Protein AF-A0A938BJT4-F1 (afdb_monomer_lite)

Structure (mmCIF, N/CA/C/O backbone):
data_AF-A0A938BJT4-F1
#
_entry.id   AF-A0A938BJT4-F1
#
loop_
_atom_site.group_PDB
_atom_site.id
_atom_site.type_symbol
_atom_site.label_atom_id
_atom_site.label_alt_id
_atom_site.label_comp_id
_atom_site.label_asym_id
_atom_site.label_entity_id
_atom_site.label_seq_id
_atom_site.pdbx_PDB_ins_code
_atom_site.Cartn_x
_atom_site.Cartn_y
_atom_site.Cartn_z
_atom_site.occupancy
_atom_site.B_iso_or_equiv
_atom_site.auth_seq_id
_atom_site.auth_comp_id
_atom_site.auth_asym_id
_atom_site.auth_atom_id
_atom_site.pdbx_PDB_model_num
ATOM 1 N N . MET A 1 1 ? 45.007 -11.504 -35.972 1.00 38.06 1 MET A N 1
ATOM 2 C CA . MET A 1 1 ? 44.256 -10.910 -37.097 1.00 38.06 1 MET A CA 1
ATOM 3 C C . MET A 1 1 ? 43.739 -12.052 -37.956 1.00 38.06 1 MET A C 1
ATOM 5 O O . MET A 1 1 ? 44.444 -12.518 -38.835 1.00 38.06 1 MET A O 1
ATOM 9 N N . VAL A 1 2 ? 42.566 -12.588 -37.617 1.00 29.27 2 VAL A N 1
ATOM 10 C CA . VAL A 1 2 ? 41.903 -13.638 -38.401 1.00 29.27 2 VAL A CA 1
ATOM 11 C C . VAL A 1 2 ? 40.626 -13.019 -38.941 1.00 29.27 2 VAL A C 1
ATOM 13 O O . VAL A 1 2 ? 39.658 -12.805 -38.219 1.00 29.27 2 VAL A O 1
ATOM 16 N N . PHE A 1 3 ? 40.710 -12.631 -40.207 1.00 37.44 3 PHE A N 1
ATOM 17 C CA . PHE A 1 3 ? 39.608 -12.190 -41.042 1.00 37.44 3 PHE A CA 1
ATOM 18 C C . PHE A 1 3 ? 38.904 -13.463 -41.537 1.00 37.44 3 PHE A C 1
ATOM 20 O O . PHE A 1 3 ? 39.494 -14.223 -42.301 1.00 37.44 3 PHE A O 1
ATOM 27 N N . ILE A 1 4 ? 37.674 -13.726 -41.086 1.00 45.44 4 ILE A N 1
ATOM 28 C CA . ILE A 1 4 ? 36.805 -14.767 -41.657 1.00 45.44 4 ILE A CA 1
ATOM 29 C C . ILE A 1 4 ? 35.579 -14.074 -42.259 1.00 45.44 4 ILE A C 1
ATOM 31 O O . ILE A 1 4 ? 34.679 -13.622 -41.561 1.00 45.44 4 ILE A O 1
ATOM 35 N N . VAL A 1 5 ? 35.658 -13.927 -43.582 1.00 38.62 5 VAL A N 1
ATOM 36 C CA . VAL A 1 5 ? 34.615 -14.032 -44.614 1.00 38.62 5 VAL A CA 1
ATOM 37 C C . VAL A 1 5 ? 33.154 -13.958 -44.134 1.00 38.62 5 VAL A C 1
ATOM 39 O O . VAL A 1 5 ? 32.631 -14.898 -43.546 1.00 38.62 5 VAL A O 1
ATOM 42 N N . CYS A 1 6 ? 32.454 -12.887 -44.524 1.00 37.47 6 CYS A N 1
ATOM 43 C CA . CYS A 1 6 ? 30.992 -12.851 -44.602 1.00 37.47 6 CYS A CA 1
ATOM 44 C C . CYS A 1 6 ? 30.575 -12.477 -46.029 1.00 37.47 6 CYS A C 1
ATOM 46 O O . CYS A 1 6 ? 30.315 -11.317 -46.335 1.00 37.47 6 CYS A O 1
ATOM 48 N N . THR A 1 7 ? 30.522 -13.471 -46.913 1.00 57.94 7 THR A N 1
ATOM 49 C CA . THR A 1 7 ? 29.715 -13.424 -48.134 1.00 57.94 7 THR A CA 1
ATOM 50 C C . THR A 1 7 ? 29.073 -14.802 -48.316 1.00 57.94 7 THR A C 1
ATOM 52 O O . THR A 1 7 ? 29.758 -15.817 -48.340 1.00 57.94 7 THR A O 1
ATOM 55 N N . SER A 1 8 ? 27.739 -14.829 -48.416 1.00 54.72 8 SER A N 1
ATOM 56 C CA . SER A 1 8 ? 26.858 -15.996 -48.637 1.00 54.72 8 SER A CA 1
ATOM 57 C C . SER A 1 8 ? 26.551 -16.933 -47.446 1.00 54.72 8 SER A C 1
ATOM 59 O O . SER A 1 8 ? 27.075 -18.031 -47.340 1.00 54.72 8 SER A O 1
ATOM 61 N N . ALA A 1 9 ? 25.601 -16.535 -46.591 1.00 38.75 9 ALA A N 1
ATOM 62 C CA . ALA A 1 9 ? 24.523 -17.412 -46.096 1.00 38.75 9 ALA A CA 1
ATOM 63 C C . ALA A 1 9 ? 23.518 -16.586 -45.260 1.00 38.75 9 ALA A C 1
ATOM 65 O O . ALA A 1 9 ? 23.922 -15.959 -44.277 1.00 38.75 9 ALA A O 1
ATOM 66 N N . PRO A 1 10 ? 22.220 -16.541 -45.619 1.00 56.47 10 PRO A N 1
ATOM 67 C CA . PRO A 1 10 ? 21.238 -15.700 -44.947 1.00 56.47 10 PRO A CA 1
ATOM 68 C C . PRO A 1 10 ? 20.679 -16.362 -43.673 1.00 56.47 10 PRO A C 1
ATOM 70 O O . PRO A 1 10 ? 20.713 -17.575 -43.480 1.00 56.47 10 PRO A O 1
ATOM 73 N N . THR A 1 11 ? 20.064 -15.541 -42.824 1.00 52.50 11 THR A N 1
ATOM 74 C CA . THR A 1 11 ? 19.110 -15.872 -41.741 1.00 52.50 11 THR A CA 1
ATOM 75 C C . THR A 1 11 ? 19.581 -16.447 -40.396 1.00 52.50 11 THR A C 1
ATOM 77 O O . THR A 1 11 ? 19.011 -16.025 -39.393 1.00 52.50 11 THR A O 1
ATOM 80 N N . VAL A 1 12 ? 20.604 -17.303 -40.271 1.00 47.69 12 VAL A N 1
ATOM 81 C CA . VAL A 1 12 ? 20.821 -18.003 -38.971 1.00 47.69 12 VAL A CA 1
ATOM 82 C C . VAL A 1 12 ? 21.638 -17.199 -37.938 1.00 47.69 12 VAL A C 1
ATOM 84 O O . VAL A 1 12 ? 21.402 -17.314 -36.734 1.00 47.69 12 VAL A O 1
ATOM 87 N N . ALA A 1 13 ? 22.524 -16.296 -38.369 1.00 40.41 13 ALA A N 1
ATOM 88 C CA . ALA A 1 13 ? 23.329 -15.470 -37.454 1.00 40.41 13 ALA A CA 1
ATOM 89 C C . ALA A 1 13 ? 22.541 -14.323 -36.780 1.00 40.41 13 ALA A C 1
ATOM 91 O O . ALA A 1 13 ? 22.984 -13.767 -35.778 1.00 40.41 13 ALA A O 1
ATOM 92 N N . ARG A 1 14 ? 21.335 -13.995 -37.272 1.00 46.09 14 ARG A N 1
ATOM 93 C CA . ARG A 1 14 ? 20.440 -13.003 -36.642 1.00 46.09 14 ARG A CA 1
ATOM 94 C C . ARG A 1 14 ? 19.636 -13.583 -35.469 1.00 46.09 14 ARG A C 1
ATOM 96 O O . ARG A 1 14 ? 19.022 -12.828 -34.720 1.00 46.09 14 ARG A O 1
ATOM 103 N N . SER A 1 15 ? 19.635 -14.907 -35.309 1.00 48.47 15 SER A N 1
ATOM 104 C CA . SER A 1 15 ? 18.778 -15.624 -34.351 1.00 48.47 15 SER A CA 1
ATOM 105 C C . SER A 1 15 ? 19.357 -15.715 -32.942 1.00 48.47 15 SER A C 1
ATOM 107 O O . SER A 1 15 ? 18.591 -15.847 -31.994 1.00 48.47 15 SER A O 1
ATOM 109 N N . TYR A 1 16 ? 20.683 -15.660 -32.790 1.00 50.50 16 TYR A N 1
ATOM 110 C CA . TYR A 1 16 ? 21.310 -15.989 -31.508 1.00 50.50 16 TYR A CA 1
ATOM 111 C C . TYR A 1 16 ? 21.631 -14.780 -30.630 1.00 50.50 16 TYR A C 1
ATOM 113 O O . TYR A 1 16 ? 21.641 -14.938 -29.414 1.00 50.50 16 TYR A O 1
ATOM 121 N N . TRP A 1 17 ? 21.840 -13.579 -31.184 1.00 40.12 17 TRP A N 1
ATOM 122 C CA . TRP A 1 17 ? 22.408 -12.483 -30.385 1.00 40.12 17 TRP A CA 1
ATOM 123 C C . TRP A 1 17 ? 21.886 -11.054 -30.640 1.00 40.12 17 TRP A C 1
ATOM 125 O O . TRP A 1 17 ? 22.673 -10.112 -30.699 1.00 40.12 17 TRP A O 1
ATOM 135 N N . PRO A 1 18 ? 20.561 -10.825 -30.685 1.00 54.53 18 PRO A N 1
ATOM 136 C CA . PRO A 1 18 ? 20.027 -9.551 -30.231 1.00 54.53 18 PRO A CA 1
ATOM 137 C C . PRO A 1 18 ? 19.064 -9.827 -29.078 1.00 54.53 18 PRO A C 1
ATOM 139 O O . PRO A 1 18 ? 17.867 -9.871 -29.321 1.00 54.53 18 PRO A O 1
ATOM 142 N N . PHE A 1 19 ? 19.561 -10.081 -27.858 1.00 57.38 19 PHE A N 1
ATOM 143 C CA . PHE A 1 19 ? 18.753 -10.240 -26.629 1.00 57.38 19 PHE A CA 1
ATOM 144 C C . PHE A 1 19 ? 17.425 -10.995 -26.829 1.00 57.38 19 PHE A C 1
ATOM 146 O O . PHE A 1 19 ? 16.416 -10.374 -27.179 1.00 57.38 19 PHE A O 1
ATOM 153 N N . ASN A 1 20 ? 17.431 -12.318 -26.601 1.00 66.12 20 ASN A N 1
ATOM 154 C CA . ASN A 1 20 ? 16.311 -13.247 -26.818 1.00 66.12 20 ASN A CA 1
ATOM 155 C C . ASN A 1 20 ? 14.931 -12.538 -26.816 1.00 66.12 20 ASN A C 1
ATOM 157 O O . ASN A 1 20 ? 14.459 -12.114 -25.752 1.00 66.12 20 ASN A O 1
ATOM 161 N N . PRO A 1 21 ? 14.275 -12.379 -27.986 1.00 70.81 21 PRO A N 1
ATOM 162 C CA . PRO A 1 21 ? 13.039 -11.608 -28.098 1.00 70.81 21 PRO A CA 1
ATOM 163 C C . PRO A 1 21 ? 11.918 -12.165 -27.214 1.00 70.81 21 PRO A C 1
ATOM 165 O O . PRO A 1 21 ? 11.008 -11.416 -26.858 1.00 70.81 21 PRO A O 1
ATOM 168 N N . ALA A 1 22 ? 11.997 -13.439 -26.813 1.00 75.62 22 ALA A N 1
ATOM 169 C CA . ALA A 1 22 ? 11.071 -14.041 -25.864 1.00 75.62 22 ALA A CA 1
ATOM 170 C C . ALA A 1 22 ? 11.183 -13.420 -24.464 1.00 75.62 22 ALA A C 1
ATOM 172 O O . ALA A 1 22 ? 10.158 -13.136 -23.854 1.00 75.62 22 ALA A O 1
ATOM 173 N N . VAL A 1 23 ? 12.397 -13.137 -23.980 1.00 79.12 23 VAL A N 1
ATOM 174 C CA . VAL A 1 23 ? 12.614 -12.529 -22.655 1.00 79.12 23 VAL A CA 1
ATOM 175 C C . VAL A 1 23 ? 12.090 -11.096 -22.640 1.00 79.12 23 VAL A C 1
ATOM 177 O O . VAL A 1 23 ? 11.345 -10.710 -21.744 1.00 79.12 23 VAL A O 1
ATOM 180 N N . ARG A 1 24 ? 12.380 -10.315 -23.685 1.00 75.75 24 ARG A N 1
ATOM 181 C CA . ARG A 1 24 ? 11.833 -8.956 -23.819 1.00 75.75 24 ARG A CA 1
ATOM 182 C C . ARG A 1 24 ? 10.308 -8.962 -23.910 1.00 75.75 24 ARG A C 1
ATOM 184 O O . ARG A 1 24 ? 9.645 -8.166 -23.253 1.00 75.75 24 ARG A O 1
ATOM 191 N N . ARG A 1 25 ? 9.744 -9.880 -24.698 1.00 82.75 25 ARG A N 1
ATOM 192 C CA . ARG A 1 25 ? 8.292 -10.059 -24.782 1.00 82.75 25 ARG A CA 1
ATOM 193 C C . ARG A 1 25 ? 7.704 -10.439 -23.425 1.00 82.75 25 ARG A C 1
ATOM 195 O O . ARG A 1 25 ? 6.639 -9.936 -23.089 1.00 82.75 25 ARG A O 1
ATOM 202 N N . ALA A 1 26 ? 8.389 -11.270 -22.643 1.00 83.62 26 ALA A N 1
ATOM 203 C CA . ALA A 1 26 ? 7.969 -11.608 -21.290 1.00 83.62 26 ALA A CA 1
ATOM 204 C C . ALA A 1 26 ? 7.928 -10.365 -20.388 1.00 83.62 26 ALA A C 1
ATOM 206 O O . ALA A 1 26 ? 6.912 -10.155 -19.736 1.00 83.62 26 ALA A O 1
ATOM 207 N N . PHE A 1 27 ? 8.942 -9.491 -20.425 1.00 84.62 27 PHE A N 1
ATOM 208 C CA . PHE A 1 27 ? 8.912 -8.219 -19.687 1.00 84.62 27 PHE A CA 1
ATOM 209 C C . PHE A 1 27 ? 7.707 -7.351 -20.062 1.00 84.62 27 PHE A C 1
ATOM 211 O O . PHE A 1 27 ? 6.987 -6.905 -19.174 1.00 84.62 27 PHE A O 1
ATOM 218 N N . THR A 1 28 ? 7.430 -7.166 -21.358 1.00 86.50 28 THR A N 1
ATOM 219 C CA . THR A 1 28 ? 6.253 -6.400 -21.804 1.00 86.50 28 THR A CA 1
ATOM 220 C C . THR A 1 28 ? 4.937 -7.067 -21.392 1.00 86.50 28 THR A C 1
ATOM 222 O O . THR A 1 28 ? 3.992 -6.390 -21.004 1.00 86.50 28 THR A O 1
ATOM 225 N N . ILE A 1 29 ? 4.849 -8.399 -21.438 1.00 88.75 29 ILE A N 1
ATOM 226 C CA . ILE A 1 29 ? 3.655 -9.126 -20.986 1.00 88.75 29 ILE A CA 1
ATOM 227 C C . ILE A 1 29 ? 3.454 -8.938 -19.483 1.00 88.75 29 ILE A C 1
ATOM 229 O O . ILE A 1 29 ? 2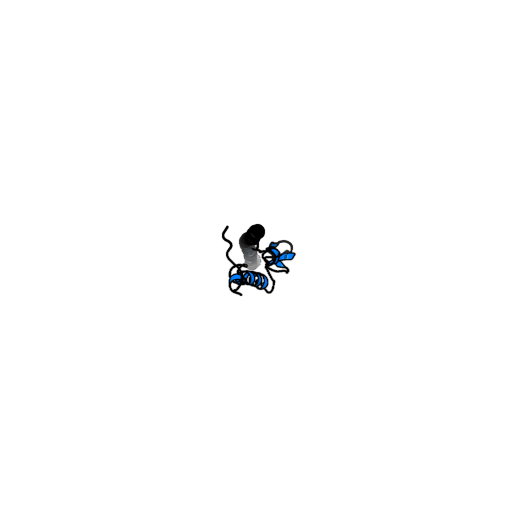.333 -8.683 -19.057 1.00 88.75 29 ILE A O 1
ATOM 233 N N . ILE A 1 30 ? 4.515 -9.047 -18.685 1.00 90.25 30 ILE A N 1
ATOM 234 C CA . ILE A 1 30 ? 4.444 -8.880 -17.234 1.00 90.25 30 ILE A CA 1
ATOM 235 C C . ILE A 1 30 ? 4.042 -7.440 -16.897 1.00 90.25 30 ILE A C 1
ATOM 237 O O . ILE A 1 30 ? 3.098 -7.250 -16.130 1.00 90.25 30 ILE A O 1
ATOM 241 N N . SER A 1 31 ? 4.668 -6.427 -17.505 1.00 88.25 31 SER A N 1
ATOM 242 C CA . SER A 1 31 ? 4.314 -5.026 -17.243 1.00 88.25 31 SER A CA 1
ATOM 243 C C . SER A 1 31 ? 2.859 -4.718 -17.602 1.00 88.25 31 SER A C 1
ATOM 245 O O . SER A 1 31 ? 2.185 -3.986 -16.879 1.00 88.25 31 SER A O 1
ATOM 247 N N . ASP A 1 32 ? 2.357 -5.303 -18.692 1.00 88.75 32 ASP A N 1
ATOM 248 C CA . ASP A 1 32 ? 1.039 -4.980 -19.247 1.00 88.75 32 ASP A CA 1
ATOM 249 C C . ASP A 1 32 ? -0.092 -5.795 -18.611 1.00 88.75 32 ASP A C 1
ATOM 251 O O . ASP A 1 32 ? -1.218 -5.303 -18.512 1.00 88.75 32 ASP A O 1
ATOM 255 N N . ARG A 1 33 ? 0.184 -7.036 -18.187 1.00 89.06 33 ARG A N 1
ATOM 256 C CA . ARG A 1 33 ? -0.822 -7.942 -17.610 1.00 89.06 33 ARG A CA 1
ATOM 257 C C . ARG A 1 33 ? -0.902 -7.897 -16.092 1.00 89.06 33 ARG A C 1
ATOM 259 O O . ARG A 1 33 ? -1.905 -8.367 -15.564 1.00 89.06 33 ARG A O 1
ATOM 266 N N . THR A 1 34 ? 0.083 -7.344 -15.388 1.00 91.12 34 THR A N 1
ATOM 267 C CA . THR A 1 34 ? 0.032 -7.274 -13.920 1.00 91.12 34 THR A CA 1
ATOM 268 C C . THR A 1 34 ? -0.967 -6.204 -13.474 1.00 91.12 34 THR A C 1
ATOM 270 O O . THR A 1 34 ? -0.674 -5.004 -13.477 1.00 91.12 34 THR A O 1
ATOM 273 N N . HIS A 1 35 ? -2.158 -6.655 -13.087 1.00 88.69 35 HIS A N 1
ATOM 274 C CA . HIS A 1 35 ? -3.220 -5.827 -12.535 1.00 88.69 35 HIS A CA 1
ATOM 275 C C . HIS A 1 35 ? -3.826 -6.486 -11.296 1.00 88.69 35 HIS A C 1
ATOM 277 O O . HIS A 1 35 ? -3.881 -7.709 -11.195 1.00 88.69 35 HIS A O 1
ATOM 283 N N . PHE A 1 36 ? -4.313 -5.667 -10.372 1.00 88.81 36 PHE A N 1
ATOM 284 C CA . PHE A 1 36 ? -5.124 -6.110 -9.243 1.00 88.81 36 PHE A CA 1
ATOM 285 C C . PHE A 1 36 ? -6.417 -5.306 -9.239 1.00 88.81 36 PHE A C 1
ATOM 287 O O . PHE A 1 36 ? -6.374 -4.086 -9.373 1.00 88.81 36 PHE A O 1
ATOM 294 N N . ASN A 1 37 ? -7.563 -5.983 -9.135 1.00 89.12 37 ASN A N 1
ATOM 295 C CA . ASN A 1 37 ? -8.880 -5.344 -9.211 1.00 89.12 37 ASN A CA 1
ATOM 296 C C . ASN A 1 37 ? -9.017 -4.384 -10.419 1.00 89.12 37 ASN A C 1
ATOM 298 O O . ASN A 1 37 ? -9.449 -3.243 -10.287 1.00 89.12 37 ASN A O 1
ATOM 302 N N . ASN A 1 38 ? -8.556 -4.828 -11.597 1.00 87.12 38 ASN A N 1
ATOM 303 C CA . ASN A 1 38 ? -8.512 -4.054 -12.848 1.00 87.12 38 ASN A CA 1
ATOM 304 C C . ASN A 1 38 ? -7.631 -2.778 -12.833 1.00 87.12 38 ASN A C 1
ATOM 306 O O . ASN A 1 38 ? -7.613 -2.020 -13.802 1.00 87.12 38 ASN A O 1
ATOM 310 N N . ILE A 1 39 ? -6.853 -2.546 -11.773 1.00 84.81 39 ILE A N 1
ATOM 311 C CA . ILE A 1 39 ? -5.879 -1.454 -11.683 1.00 84.81 39 ILE A CA 1
ATOM 312 C C . ILE A 1 39 ? -4.510 -1.988 -12.100 1.00 84.81 39 ILE A C 1
ATOM 314 O O . ILE A 1 39 ? -4.004 -2.953 -11.526 1.00 84.81 39 ILE A O 1
ATOM 318 N N . LYS A 1 40 ? -3.895 -1.358 -13.104 1.00 87.88 40 LYS A N 1
ATOM 319 C CA . LYS A 1 40 ? -2.537 -1.693 -13.554 1.00 87.88 40 LYS A CA 1
ATOM 320 C C . LYS A 1 40 ? -1.514 -1.286 -12.497 1.00 87.88 40 LYS A C 1
ATOM 322 O O . LYS A 1 40 ? -1.580 -0.179 -11.967 1.00 87.88 40 LYS A O 1
ATOM 327 N N . LEU A 1 41 ? -0.569 -2.180 -12.217 1.00 87.44 41 LEU A N 1
ATOM 328 C CA . LEU A 1 41 ? 0.424 -1.976 -11.157 1.00 87.44 41 LEU A CA 1
ATOM 329 C C . LEU A 1 41 ? 1.783 -1.517 -11.700 1.00 87.44 41 LEU A C 1
ATOM 331 O O . LEU A 1 41 ? 2.436 -0.680 -11.088 1.00 87.44 41 LEU A O 1
ATOM 335 N N . LEU A 1 42 ? 2.208 -2.047 -12.853 1.00 87.88 42 LEU A N 1
ATOM 336 C CA . LEU A 1 42 ? 3.589 -1.906 -13.343 1.00 87.88 42 LEU A CA 1
ATOM 337 C C . LEU A 1 42 ? 3.738 -1.030 -14.595 1.00 87.88 42 LEU A C 1
ATOM 339 O O . LEU A 1 42 ? 4.862 -0.691 -14.969 1.00 87.88 42 LEU A O 1
ATOM 343 N N . LYS A 1 43 ? 2.631 -0.614 -15.226 1.00 83.69 43 LYS A N 1
ATOM 344 C CA . LYS A 1 43 ? 2.646 0.243 -16.420 1.00 83.69 43 LYS A CA 1
ATOM 345 C C . LYS A 1 43 ? 1.469 1.214 -16.460 1.00 83.69 43 LYS A C 1
ATOM 347 O O . LYS A 1 43 ? 0.358 0.829 -16.836 1.00 83.69 43 LYS A O 1
ATOM 352 N N . GLY A 1 44 ? 1.759 2.479 -16.157 1.00 75.44 44 GLY A N 1
ATOM 353 C CA . GLY A 1 44 ? 0.786 3.565 -16.124 1.00 75.44 44 GLY A CA 1
ATOM 354 C C . GLY A 1 44 ? -0.313 3.363 -15.076 1.00 75.44 44 GLY A C 1
ATOM 355 O O . GLY A 1 44 ? -0.542 2.264 -14.573 1.00 75.44 44 GLY A O 1
ATOM 356 N N . GLY A 1 45 ? -1.032 4.439 -14.760 1.00 76.56 45 GLY A N 1
ATOM 357 C CA . GLY A 1 45 ? -2.196 4.401 -13.870 1.00 76.56 45 GLY A CA 1
ATOM 358 C C . GLY A 1 45 ? -1.924 4.836 -12.427 1.00 76.56 45 GLY A C 1
ATOM 359 O O . GLY A 1 45 ? -0.853 5.337 -12.084 1.00 76.56 45 GLY A O 1
ATOM 360 N N . ALA A 1 46 ? -2.941 4.658 -11.579 1.00 72.50 46 ALA A N 1
ATOM 361 C CA . ALA A 1 46 ? -2.993 5.197 -10.216 1.00 72.50 46 ALA A CA 1
ATOM 362 C C . ALA A 1 46 ? -1.865 4.699 -9.290 1.00 72.50 46 ALA A C 1
ATOM 364 O O . ALA A 1 46 ? -1.409 5.453 -8.431 1.00 72.50 46 ALA A O 1
ATOM 365 N N . ALA A 1 47 ? -1.355 3.479 -9.504 1.00 77.06 47 ALA A N 1
ATOM 366 C CA . ALA A 1 47 ? -0.250 2.900 -8.730 1.00 77.06 47 ALA A CA 1
ATOM 367 C C . ALA A 1 47 ? 1.044 3.741 -8.778 1.00 77.06 47 ALA A C 1
ATOM 369 O O . ALA A 1 47 ? 1.810 3.759 -7.813 1.00 77.06 47 ALA A O 1
ATOM 370 N N . GLN A 1 48 ? 1.260 4.447 -9.895 1.00 82.31 48 GLN A N 1
ATOM 371 C CA . GLN A 1 48 ? 2.467 5.229 -10.179 1.00 82.31 48 GLN A CA 1
ATOM 372 C C . GLN A 1 48 ? 2.301 6.708 -9.824 1.00 82.31 48 GLN A C 1
ATOM 374 O O . GLN A 1 48 ? 3.227 7.333 -9.313 1.00 82.31 48 GLN A O 1
ATOM 379 N N . THR A 1 49 ? 1.123 7.283 -10.082 1.00 77.38 49 THR A N 1
ATOM 380 C CA . THR A 1 49 ? 0.886 8.723 -9.899 1.00 77.38 49 THR A CA 1
ATOM 381 C C . THR A 1 49 ? 0.558 9.067 -8.446 1.00 77.38 49 THR A C 1
ATOM 383 O O . THR A 1 49 ? 1.234 9.888 -7.823 1.00 77.38 49 THR A O 1
ATOM 386 N N . THR A 1 50 ? -0.462 8.421 -7.885 1.00 77.62 50 THR A N 1
ATOM 387 C CA . THR A 1 50 ? -0.960 8.703 -6.530 1.00 77.62 50 THR A CA 1
ATOM 388 C C . THR A 1 50 ? -0.437 7.702 -5.505 1.00 77.62 50 THR A C 1
ATOM 390 O O . THR A 1 50 ? -0.174 8.085 -4.364 1.00 77.62 50 THR A O 1
ATOM 393 N N . GLY A 1 51 ? -0.189 6.462 -5.933 1.00 80.44 51 GLY A N 1
ATOM 394 C CA . GLY A 1 51 ? 0.060 5.329 -5.046 1.00 80.44 51 GLY A CA 1
ATOM 395 C C . GLY A 1 51 ? -1.236 4.748 -4.486 1.00 80.44 51 GLY A C 1
ATOM 396 O O . GLY A 1 51 ? -2.326 5.281 -4.714 1.00 80.44 51 GLY A O 1
ATOM 397 N N . PHE A 1 52 ? -1.112 3.622 -3.790 1.00 84.12 52 PHE A N 1
ATOM 398 C CA . PHE A 1 52 ? -2.203 2.974 -3.076 1.00 84.12 52 PHE A CA 1
ATOM 399 C C . PHE A 1 52 ? -2.187 3.401 -1.618 1.00 84.12 52 PHE A C 1
ATOM 401 O O . PHE A 1 52 ? -1.293 3.007 -0.871 1.00 84.12 52 PHE A O 1
ATOM 408 N N . THR A 1 53 ? -3.195 4.167 -1.214 1.00 85.50 53 THR A N 1
ATOM 409 C CA . THR A 1 53 ? -3.419 4.484 0.194 1.00 85.50 53 THR A CA 1
ATOM 410 C C . THR A 1 53 ? -4.256 3.384 0.831 1.00 85.50 53 THR A C 1
ATOM 412 O O . THR A 1 53 ? -5.434 3.224 0.515 1.00 85.50 53 THR A O 1
ATOM 415 N N . PHE A 1 54 ? -3.649 2.639 1.747 1.00 85.69 54 PHE A N 1
ATOM 416 C CA . PHE A 1 54 ? -4.349 1.709 2.623 1.00 85.69 54 PHE A CA 1
ATOM 417 C C . PHE A 1 54 ? -4.801 2.471 3.864 1.00 85.69 54 PHE A C 1
ATOM 419 O O . PHE A 1 54 ? -3.964 2.919 4.647 1.00 85.69 54 PHE A O 1
ATOM 426 N N . ALA A 1 55 ? -6.111 2.651 4.025 1.00 84.56 55 ALA A N 1
ATOM 427 C CA . ALA A 1 55 ? -6.677 3.280 5.213 1.00 84.56 55 ALA A CA 1
ATOM 428 C C . ALA A 1 55 ? -6.502 2.354 6.425 1.00 84.56 55 ALA A C 1
ATOM 430 O O . ALA A 1 55 ? -6.863 1.180 6.367 1.00 84.56 55 ALA A O 1
ATOM 431 N N . ILE A 1 56 ? -5.927 2.883 7.504 1.00 81.00 56 ILE A N 1
ATOM 432 C CA . ILE A 1 56 ? -5.661 2.140 8.752 1.00 81.00 56 ILE A CA 1
ATOM 433 C C . ILE A 1 56 ? -6.588 2.619 9.869 1.00 81.00 56 ILE A C 1
ATOM 435 O O . ILE A 1 56 ? -6.804 1.916 10.849 1.00 81.00 56 ILE A O 1
ATOM 439 N N . ASP A 1 57 ? -7.173 3.799 9.696 1.00 74.75 57 ASP A N 1
ATOM 440 C CA . ASP A 1 57 ? -8.091 4.419 10.635 1.00 74.75 57 ASP A CA 1
ATOM 441 C C . ASP A 1 57 ? -9.388 4.820 9.913 1.00 74.75 57 ASP A C 1
ATOM 443 O O . ASP A 1 57 ? -9.473 4.852 8.684 1.00 74.75 57 ASP A O 1
ATOM 447 N N . LEU A 1 58 ? -10.410 5.159 10.692 1.00 71.75 58 LEU A N 1
ATOM 448 C CA . LEU A 1 58 ? -11.713 5.635 10.226 1.00 71.75 58 LEU A CA 1
ATOM 449 C C . LEU A 1 58 ? -11.641 7.044 9.607 1.00 71.75 58 LEU A C 1
ATOM 451 O O . LEU A 1 58 ? -12.604 7.502 8.990 1.00 71.75 58 LEU A O 1
ATOM 455 N N . LYS A 1 59 ? -10.509 7.741 9.765 1.00 70.69 59 LYS A N 1
ATOM 456 C CA . LYS A 1 59 ? -10.228 9.040 9.145 1.00 70.69 59 LYS A CA 1
ATOM 457 C C . LYS A 1 59 ? -9.409 8.848 7.869 1.00 70.69 59 LYS A C 1
ATOM 459 O O . LYS A 1 59 ? -8.344 8.240 7.895 1.00 70.69 59 LYS A O 1
ATOM 464 N N . LEU A 1 60 ? -9.873 9.448 6.770 1.00 58.19 60 LEU A N 1
ATOM 465 C CA . LEU A 1 60 ? -9.289 9.337 5.421 1.00 58.19 60 LEU A CA 1
ATOM 466 C C . LEU A 1 60 ? -7.834 9.843 5.297 1.00 58.19 60 LEU A C 1
ATOM 468 O O . LEU A 1 60 ? -7.200 9.613 4.272 1.00 58.19 60 LEU A O 1
ATOM 472 N N . GLU A 1 61 ? -7.306 10.519 6.319 1.00 64.75 61 GLU A N 1
ATOM 473 C CA . GLU A 1 61 ? -5.971 11.133 6.319 1.00 64.75 61 GLU A CA 1
ATOM 474 C C . GLU A 1 61 ? -4.871 10.224 6.899 1.00 64.75 61 GLU A C 1
ATOM 476 O O . GLU A 1 61 ? -3.688 10.469 6.668 1.00 64.75 61 GLU A O 1
ATOM 481 N N . HIS A 1 62 ? -5.233 9.146 7.607 1.00 66.69 62 HIS A N 1
ATOM 482 C CA . HIS A 1 62 ? -4.279 8.197 8.189 1.00 66.69 62 HIS A CA 1
ATOM 483 C C . HIS A 1 62 ? -4.257 6.892 7.387 1.00 66.69 62 HIS A C 1
ATOM 485 O O . HIS A 1 62 ? -5.016 5.950 7.636 1.00 66.69 62 HIS A O 1
ATOM 491 N N . GLY A 1 63 ? -3.360 6.831 6.405 1.00 77.50 63 GLY A N 1
ATOM 492 C CA . GLY A 1 63 ? -3.152 5.629 5.610 1.00 77.50 63 GLY A CA 1
ATOM 493 C C . GLY A 1 63 ? -1.707 5.447 5.175 1.00 77.50 63 GLY A C 1
ATOM 494 O O . GLY A 1 63 ? -0.967 6.412 4.987 1.00 77.50 63 GLY A O 1
ATOM 495 N N . ILE A 1 64 ? -1.304 4.190 4.998 1.00 85.62 64 ILE A N 1
ATOM 496 C CA . ILE A 1 64 ? -0.006 3.859 4.407 1.00 85.62 64 ILE A CA 1
ATOM 497 C C . ILE A 1 64 ? -0.145 4.006 2.893 1.00 85.62 64 ILE A C 1
ATOM 499 O O . ILE A 1 64 ? -0.894 3.260 2.263 1.00 85.62 64 ILE A O 1
ATOM 503 N N . ASN A 1 65 ? 0.568 4.973 2.310 1.00 87.94 65 ASN A N 1
ATOM 504 C CA . ASN A 1 65 ? 0.629 5.143 0.861 1.00 87.94 65 ASN A CA 1
ATOM 505 C C . ASN A 1 65 ? 1.817 4.372 0.271 1.00 87.94 65 ASN A C 1
ATOM 507 O O . ASN A 1 65 ? 2.974 4.675 0.566 1.00 87.94 65 ASN A O 1
ATOM 511 N N . ILE A 1 66 ? 1.532 3.411 -0.606 1.00 88.25 66 ILE A N 1
ATOM 512 C CA . ILE A 1 66 ? 2.537 2.629 -1.329 1.00 88.25 66 ILE A CA 1
ATOM 513 C C . ILE A 1 66 ? 2.498 3.011 -2.806 1.00 88.25 66 ILE A C 1
ATOM 515 O O . ILE A 1 66 ? 1.555 2.690 -3.530 1.00 88.25 66 ILE A O 1
ATOM 519 N N . LYS A 1 67 ? 3.563 3.669 -3.271 1.00 88.00 67 LYS A N 1
ATOM 520 C CA . LYS A 1 67 ? 3.784 3.945 -4.696 1.00 88.00 67 LYS A CA 1
ATOM 521 C C . LYS A 1 67 ? 4.618 2.836 -5.322 1.00 88.00 67 LYS A C 1
ATOM 523 O O . LYS A 1 67 ? 5.642 2.444 -4.761 1.00 88.00 67 LYS A O 1
ATOM 528 N N . ILE A 1 68 ? 4.190 2.374 -6.492 1.00 89.38 68 ILE A N 1
ATOM 529 C CA . ILE A 1 68 ? 4.913 1.392 -7.301 1.00 89.38 68 ILE A CA 1
ATOM 530 C C . ILE A 1 68 ? 5.392 2.116 -8.549 1.00 89.38 68 ILE A C 1
ATOM 532 O O . ILE A 1 68 ? 4.569 2.612 -9.314 1.00 89.38 68 ILE A O 1
ATOM 536 N N . ASP A 1 69 ? 6.706 2.203 -8.743 1.00 87.75 69 ASP A N 1
ATOM 537 C CA . ASP A 1 69 ? 7.266 2.862 -9.922 1.00 87.75 69 ASP A CA 1
ATOM 538 C C . ASP A 1 69 ? 7.036 2.016 -11.188 1.00 87.75 69 ASP A C 1
ATOM 540 O O . ASP A 1 69 ? 6.785 0.808 -11.132 1.00 87.75 69 ASP A O 1
ATOM 544 N N . ALA A 1 70 ? 7.120 2.652 -12.358 1.00 87.00 70 ALA A N 1
ATOM 545 C CA . ALA A 1 70 ? 6.975 1.953 -13.629 1.00 87.00 70 ALA A CA 1
ATOM 546 C C . ALA A 1 70 ? 8.110 0.945 -13.855 1.00 87.00 70 ALA A C 1
ATOM 548 O O . ALA A 1 70 ? 9.287 1.277 -13.724 1.00 87.00 70 ALA A O 1
ATOM 549 N N . ALA A 1 71 ? 7.744 -0.270 -14.262 1.00 85.62 71 ALA A N 1
ATOM 550 C CA . ALA A 1 71 ? 8.673 -1.360 -14.561 1.00 85.62 71 ALA A CA 1
ATOM 551 C C . ALA A 1 71 ? 8.483 -1.886 -15.993 1.00 85.62 71 ALA A C 1
ATOM 553 O O . ALA A 1 71 ? 8.645 -3.077 -16.264 1.00 85.62 71 ALA A O 1
ATOM 554 N N . ASP A 1 72 ? 8.090 -1.008 -16.919 1.00 86.00 72 ASP A N 1
ATOM 555 C CA . ASP A 1 72 ? 8.026 -1.352 -18.334 1.00 86.00 72 ASP A CA 1
ATOM 556 C C . ASP A 1 72 ? 9.413 -1.276 -18.998 1.00 86.00 72 ASP A C 1
ATOM 558 O O . ASP A 1 72 ? 10.393 -0.768 -18.444 1.00 86.00 72 ASP A O 1
ATOM 562 N N . THR A 1 73 ? 9.508 -1.791 -20.223 1.00 82.62 73 THR A N 1
ATOM 563 C CA . THR A 1 73 ? 10.776 -1.827 -20.965 1.00 82.62 73 THR A CA 1
ATOM 564 C C . THR A 1 73 ? 11.357 -0.439 -21.250 1.00 82.62 73 THR A C 1
ATOM 566 O O . THR A 1 73 ? 12.546 -0.352 -21.534 1.00 82.62 73 THR A O 1
ATOM 569 N N . ALA A 1 74 ? 10.551 0.630 -21.211 1.00 83.38 74 ALA A N 1
ATOM 570 C CA . ALA A 1 74 ? 11.017 2.000 -21.417 1.00 83.38 74 ALA A CA 1
ATOM 571 C C . ALA A 1 74 ? 11.547 2.618 -20.112 1.00 83.38 74 ALA A C 1
ATOM 573 O O . ALA A 1 74 ? 12.628 3.197 -20.112 1.00 83.38 74 ALA A O 1
ATOM 574 N N . ALA A 1 75 ? 10.844 2.435 -18.995 1.00 83.62 75 ALA A N 1
ATOM 575 C CA . ALA A 1 75 ? 11.244 2.890 -17.664 1.00 83.62 75 ALA A CA 1
ATOM 576 C C . ALA A 1 75 ? 12.524 2.196 -17.163 1.00 83.62 75 ALA A C 1
ATOM 578 O O . ALA A 1 75 ? 13.342 2.796 -16.455 1.00 83.62 75 ALA A O 1
ATOM 579 N N . LEU A 1 76 ? 12.716 0.938 -17.567 1.00 84.19 76 LEU A N 1
ATOM 580 C CA . LEU A 1 76 ? 13.910 0.148 -17.273 1.00 84.19 76 LEU A CA 1
ATOM 581 C C . LEU A 1 76 ? 15.036 0.324 -18.313 1.00 84.19 76 LEU A C 1
ATOM 583 O O . LEU A 1 76 ? 16.105 -0.236 -18.112 1.00 84.19 76 LEU A O 1
ATOM 587 N N . SER A 1 77 ? 14.838 1.088 -19.396 1.00 82.06 77 SER A N 1
ATOM 588 C CA . SER A 1 77 ? 15.830 1.270 -20.479 1.00 82.06 77 SER A CA 1
ATOM 589 C C . SER A 1 77 ? 16.299 -0.041 -21.140 1.00 82.06 77 SER A C 1
ATOM 591 O O . SER A 1 77 ? 17.467 -0.205 -21.489 1.00 82.06 77 SER A O 1
ATOM 593 N N . VAL A 1 78 ? 15.381 -0.998 -21.313 1.00 82.31 78 VAL A N 1
ATOM 594 C CA . VAL A 1 78 ? 15.636 -2.345 -21.873 1.00 82.31 78 VAL A CA 1
ATOM 595 C C . VAL A 1 78 ? 14.957 -2.489 -23.246 1.00 82.31 78 VAL A C 1
ATOM 597 O O . VAL A 1 78 ? 14.520 -3.573 -23.651 1.00 82.31 78 VAL A O 1
ATOM 600 N N . ARG A 1 79 ? 14.786 -1.385 -23.991 1.00 79.12 79 ARG A N 1
ATOM 601 C CA . ARG A 1 79 ? 14.211 -1.441 -25.344 1.00 79.12 79 ARG A CA 1
ATOM 602 C C . ARG A 1 79 ? 15.242 -1.969 -26.335 1.00 79.12 79 ARG A C 1
ATOM 604 O O . ARG A 1 79 ? 16.447 -1.938 -26.114 1.00 79.12 79 ARG A O 1
ATOM 611 N N . THR A 1 80 ? 14.764 -2.390 -27.502 1.00 70.56 80 THR A N 1
ATOM 612 C CA . THR A 1 80 ? 15.626 -2.805 -28.622 1.00 70.56 80 THR A CA 1
ATOM 613 C C . THR A 1 80 ? 16.568 -1.708 -29.110 1.00 70.56 80 THR A C 1
ATOM 615 O O . THR A 1 80 ? 17.599 -2.016 -29.694 1.00 70.56 80 THR A O 1
ATOM 618 N N . SER A 1 81 ? 16.209 -0.437 -28.915 1.00 72.81 81 SER A N 1
ATOM 619 C CA . SER A 1 81 ? 17.075 0.706 -29.215 1.00 72.81 81 SER A CA 1
ATOM 620 C C . SER A 1 81 ? 18.222 0.861 -28.219 1.00 72.81 81 SER A C 1
ATOM 622 O O . SER A 1 81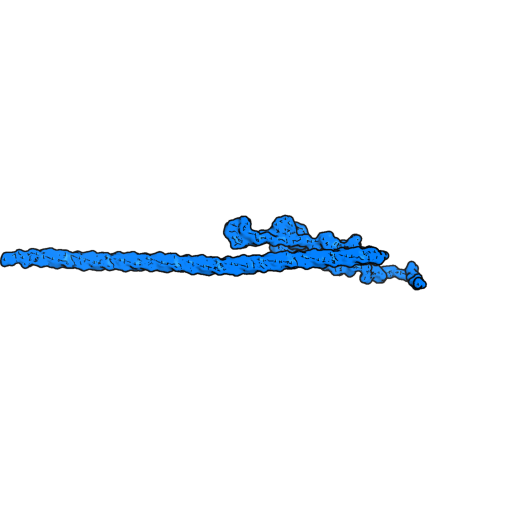 ? 19.266 1.384 -28.599 1.00 72.81 81 SER A O 1
ATOM 624 N N . ASP A 1 82 ? 18.016 0.399 -26.985 1.00 70.31 82 ASP A N 1
ATOM 625 C CA . ASP A 1 82 ? 18.845 0.716 -25.819 1.00 70.31 82 ASP A CA 1
ATOM 626 C C . ASP A 1 82 ? 19.860 -0.399 -25.524 1.00 70.31 82 ASP A C 1
ATOM 628 O O . ASP A 1 82 ? 20.840 -0.175 -24.817 1.00 70.31 82 ASP A O 1
ATOM 632 N N . LEU A 1 83 ? 19.628 -1.593 -26.083 1.00 76.56 83 LEU A N 1
ATOM 633 C CA . LEU A 1 83 ? 20.488 -2.768 -25.962 1.00 76.56 83 LEU A CA 1
ATOM 634 C C . LEU A 1 83 ? 21.063 -3.149 -27.328 1.00 76.56 83 LEU A C 1
ATOM 636 O O . LEU A 1 83 ? 20.466 -3.927 -28.079 1.00 76.56 83 LEU A O 1
ATOM 640 N N . LYS A 1 84 ? 22.229 -2.589 -27.649 1.00 78.25 84 LYS A N 1
ATOM 641 C CA . LYS A 1 84 ? 22.963 -2.856 -28.891 1.00 78.25 84 LYS A CA 1
ATOM 642 C C . LYS A 1 84 ? 24.305 -3.511 -28.583 1.00 78.25 84 LYS A C 1
ATOM 644 O O . LYS A 1 84 ? 25.021 -3.085 -27.690 1.00 78.25 84 LYS A O 1
ATOM 649 N N . VAL A 1 85 ? 24.653 -4.540 -29.351 1.00 78.69 85 VAL A N 1
ATOM 650 C CA . VAL A 1 85 ? 25.897 -5.321 -29.180 1.00 78.69 85 VAL A CA 1
ATOM 651 C C . VAL A 1 85 ? 26.714 -5.331 -30.481 1.00 78.69 85 VAL A C 1
ATOM 653 O O . VAL A 1 85 ? 27.459 -6.254 -30.775 1.00 78.69 85 VAL A O 1
ATOM 656 N N . ASP A 1 86 ? 26.526 -4.307 -31.307 1.00 83.38 86 ASP A N 1
ATOM 657 C CA . ASP A 1 86 ? 27.199 -4.107 -32.592 1.00 83.38 86 ASP A CA 1
ATOM 658 C C . ASP A 1 86 ? 28.645 -3.601 -32.444 1.00 83.38 86 ASP A C 1
ATOM 660 O O . ASP A 1 86 ? 29.455 -3.792 -33.346 1.00 83.38 86 ASP A O 1
ATOM 664 N N . SER A 1 87 ? 28.994 -3.002 -31.303 1.00 84.81 87 SER A N 1
ATOM 665 C CA . SER A 1 87 ? 30.364 -2.605 -30.959 1.00 84.81 87 SER A CA 1
ATOM 666 C C . SER A 1 87 ? 30.686 -2.913 -29.495 1.00 84.81 87 SER A C 1
ATOM 668 O O . SER A 1 87 ? 29.780 -3.062 -28.674 1.00 84.81 87 SER A O 1
ATOM 670 N N . HIS A 1 88 ? 31.978 -2.973 -29.151 1.00 82.31 88 HIS A N 1
ATOM 671 C CA . HIS A 1 88 ? 32.420 -3.188 -27.767 1.00 82.31 88 HIS A CA 1
ATOM 672 C C . HIS A 1 88 ? 31.881 -2.106 -26.815 1.00 82.31 88 HIS A C 1
ATOM 674 O O . HIS A 1 88 ? 31.342 -2.429 -25.761 1.00 82.31 88 HIS A O 1
ATOM 680 N N . ALA A 1 89 ? 31.929 -0.838 -27.234 1.00 86.38 89 ALA A N 1
ATOM 681 C CA . ALA A 1 89 ? 31.397 0.280 -26.458 1.00 86.38 89 ALA A CA 1
ATOM 682 C C . ALA A 1 89 ? 29.873 0.174 -26.244 1.00 86.38 89 ALA A C 1
ATOM 684 O O . ALA A 1 89 ? 29.378 0.389 -25.139 1.00 86.38 89 ALA A O 1
ATOM 685 N N . ASN A 1 90 ? 29.120 -0.218 -27.278 1.00 83.50 90 ASN A N 1
ATOM 686 C CA . ASN A 1 90 ? 27.667 -0.394 -27.168 1.00 83.50 90 ASN A CA 1
ATOM 687 C C . ASN A 1 90 ? 27.298 -1.595 -26.282 1.00 83.50 90 ASN A C 1
ATOM 689 O O . ASN A 1 90 ? 26.324 -1.530 -25.527 1.00 83.50 90 ASN A O 1
ATOM 693 N N . ALA A 1 91 ? 28.091 -2.668 -26.328 1.00 83.88 91 ALA A N 1
ATOM 694 C CA . ALA A 1 91 ? 27.922 -3.825 -25.459 1.00 83.88 91 ALA A CA 1
ATOM 695 C C . ALA A 1 91 ? 28.138 -3.456 -23.980 1.00 83.88 91 ALA A C 1
ATOM 697 O O . ALA A 1 91 ? 27.322 -3.829 -23.139 1.00 83.88 91 ALA A O 1
ATOM 698 N N . GLU A 1 92 ? 29.178 -2.675 -23.670 1.00 87.62 92 GLU A N 1
ATOM 699 C CA . GLU A 1 92 ? 29.438 -2.179 -22.312 1.00 87.62 92 GLU A CA 1
ATOM 700 C C . GLU A 1 92 ? 28.298 -1.279 -21.810 1.00 87.62 92 GLU A C 1
ATOM 702 O O . GLU A 1 92 ? 27.819 -1.441 -20.687 1.00 87.62 92 GLU A O 1
ATOM 707 N N . GLN A 1 93 ? 27.793 -0.379 -22.659 1.00 86.75 93 GLN A N 1
ATOM 708 C CA . GLN A 1 93 ? 26.645 0.460 -22.310 1.00 86.75 93 GLN A CA 1
ATOM 709 C C . GLN A 1 93 ? 25.375 -0.367 -22.070 1.00 86.75 93 GLN A C 1
ATOM 711 O O . GLN A 1 93 ? 24.611 -0.085 -21.149 1.00 86.75 93 GLN A O 1
ATOM 716 N N . SER A 1 94 ? 25.155 -1.407 -22.874 1.00 86.06 94 SER A N 1
ATOM 717 C CA . SER A 1 94 ? 24.007 -2.304 -22.721 1.00 86.06 94 SER A CA 1
ATOM 718 C C . SER A 1 94 ? 24.056 -3.075 -21.401 1.00 86.06 94 SER A C 1
ATOM 720 O O . SER A 1 94 ? 23.020 -3.236 -20.761 1.00 86.06 94 SER A O 1
ATOM 722 N N . LEU A 1 95 ? 25.243 -3.509 -20.961 1.00 87.06 95 LEU A N 1
ATOM 723 C CA . LEU A 1 95 ? 25.429 -4.130 -19.646 1.00 87.06 95 LEU A CA 1
ATOM 724 C C . LEU A 1 95 ? 25.109 -3.146 -18.515 1.00 87.06 95 LEU A C 1
ATOM 726 O O . LEU A 1 95 ? 24.291 -3.465 -17.657 1.00 87.06 95 LEU A O 1
ATOM 730 N N . LYS A 1 96 ? 25.630 -1.913 -18.580 1.00 89.31 96 LYS A N 1
ATOM 731 C CA . LYS A 1 96 ? 25.313 -0.861 -17.593 1.00 89.31 96 LYS A CA 1
ATOM 732 C C . LYS A 1 96 ? 23.814 -0.562 -17.510 1.00 89.31 96 LYS A C 1
AT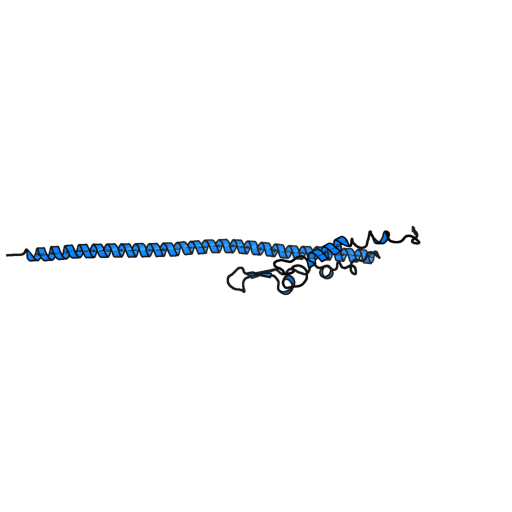OM 734 O O . LYS A 1 96 ? 23.272 -0.374 -16.419 1.00 89.31 96 LYS A O 1
ATOM 739 N N . ASN A 1 97 ? 23.126 -0.538 -18.653 1.00 87.81 97 ASN A N 1
ATOM 740 C CA . ASN A 1 97 ? 21.676 -0.343 -18.701 1.00 87.81 97 ASN A CA 1
ATOM 741 C C . ASN A 1 97 ? 20.932 -1.488 -17.990 1.00 87.81 97 ASN A C 1
ATOM 743 O O . ASN A 1 97 ? 19.952 -1.237 -17.290 1.00 87.81 97 ASN A O 1
ATOM 747 N N . ILE A 1 98 ? 21.404 -2.730 -18.128 1.00 87.81 98 ILE A N 1
ATOM 748 C CA . ILE A 1 98 ? 20.823 -3.902 -17.459 1.00 87.81 98 ILE A CA 1
ATOM 749 C C . ILE A 1 98 ? 21.081 -3.872 -15.955 1.00 87.81 98 ILE A C 1
ATOM 751 O O . ILE A 1 98 ? 20.144 -4.113 -15.198 1.00 87.81 98 ILE A O 1
ATOM 755 N N . ASP A 1 99 ? 22.292 -3.531 -15.517 1.00 91.50 99 ASP A N 1
ATOM 756 C CA . ASP A 1 99 ? 22.605 -3.396 -14.089 1.00 91.50 99 ASP A CA 1
ATOM 757 C C . ASP A 1 99 ? 21.698 -2.343 -13.439 1.00 91.50 99 ASP A C 1
ATOM 759 O O . ASP A 1 99 ? 21.024 -2.611 -12.444 1.00 91.50 99 ASP A O 1
ATOM 763 N N . THR A 1 100 ? 21.547 -1.192 -14.099 1.00 90.94 100 THR A N 1
ATOM 764 C CA . THR A 1 100 ? 20.621 -0.136 -13.662 1.00 90.94 100 THR A CA 1
ATOM 765 C C . THR A 1 100 ? 19.168 -0.631 -13.623 1.00 90.94 100 THR A C 1
ATOM 767 O O . THR A 1 100 ? 18.404 -0.290 -12.718 1.00 90.94 100 THR A O 1
ATOM 770 N N . ALA A 1 101 ? 18.744 -1.436 -14.602 1.00 89.44 101 ALA A N 1
ATOM 771 C CA . ALA A 1 101 ? 17.403 -2.014 -14.622 1.00 89.44 101 ALA A CA 1
ATOM 772 C C . ALA A 1 101 ? 17.177 -2.981 -13.448 1.00 89.44 101 ALA A C 1
ATOM 774 O O . ALA A 1 101 ? 16.113 -2.953 -12.825 1.00 89.44 101 ALA A O 1
ATOM 775 N N . ILE A 1 102 ? 18.172 -3.811 -13.121 1.00 91.19 102 ILE A N 1
ATOM 776 C CA . ILE A 1 102 ? 18.129 -4.736 -11.983 1.00 91.19 102 ILE A CA 1
ATOM 777 C C . ILE A 1 102 ? 18.026 -3.953 -10.674 1.00 91.19 102 ILE A C 1
ATOM 779 O O . ILE A 1 102 ? 17.159 -4.260 -9.854 1.00 91.19 102 ILE A O 1
ATOM 783 N N . GLU A 1 103 ? 18.842 -2.913 -10.498 1.00 93.38 103 GLU A N 1
ATOM 784 C CA . GLU A 1 103 ? 18.800 -2.044 -9.319 1.00 93.38 103 GLU A CA 1
ATOM 785 C C . GLU A 1 103 ? 17.434 -1.373 -9.148 1.00 93.38 103 GLU A C 1
ATOM 787 O O . GLU A 1 103 ? 16.874 -1.382 -8.051 1.00 93.38 103 GLU A O 1
ATOM 792 N N . LYS A 1 104 ? 16.835 -0.866 -10.233 1.00 90.81 104 LYS A N 1
ATOM 793 C CA . LYS A 1 104 ? 15.477 -0.295 -10.200 1.00 90.81 104 LYS A CA 1
ATOM 794 C C . LYS A 1 104 ? 14.432 -1.319 -9.758 1.00 90.81 104 LYS A C 1
ATOM 796 O O . LYS A 1 104 ? 13.600 -1.019 -8.904 1.00 90.81 104 LYS A O 1
ATOM 801 N N . VAL A 1 105 ? 14.467 -2.536 -10.303 1.00 91.38 105 VAL A N 1
ATOM 802 C CA . VAL A 1 105 ? 13.530 -3.603 -9.908 1.00 91.38 105 VAL A CA 1
ATOM 803 C C . VAL A 1 105 ? 13.738 -4.004 -8.446 1.00 91.38 105 VAL A C 1
ATOM 805 O O . VAL A 1 105 ? 12.763 -4.208 -7.718 1.00 91.38 105 VAL A O 1
ATOM 808 N N . ALA A 1 106 ? 14.990 -4.084 -7.993 1.00 94.50 106 ALA A N 1
ATOM 809 C CA . ALA A 1 106 ? 15.316 -4.346 -6.597 1.00 94.50 106 ALA A CA 1
ATOM 810 C C . ALA A 1 106 ? 14.788 -3.231 -5.680 1.00 94.50 106 ALA A C 1
ATOM 812 O O . ALA A 1 106 ? 14.163 -3.526 -4.663 1.00 94.50 106 ALA A O 1
ATOM 813 N N . ALA A 1 107 ? 14.937 -1.964 -6.069 1.00 92.81 107 ALA A N 1
ATOM 814 C CA . ALA A 1 107 ? 14.402 -0.825 -5.329 1.00 92.81 107 ALA A CA 1
ATOM 815 C C . ALA A 1 107 ? 12.869 -0.874 -5.216 1.00 92.81 107 ALA A C 1
ATOM 817 O O . ALA A 1 107 ? 12.333 -0.700 -4.121 1.00 92.81 107 ALA A O 1
ATOM 818 N N . ILE A 1 108 ? 12.157 -1.187 -6.306 1.00 91.00 108 ILE A N 1
ATOM 819 C CA . ILE A 1 108 ? 10.696 -1.374 -6.280 1.00 91.00 108 ILE A CA 1
ATOM 820 C C . ILE A 1 108 ? 10.317 -2.499 -5.305 1.00 91.00 108 ILE A C 1
ATOM 822 O O . ILE A 1 108 ? 9.423 -2.322 -4.476 1.00 91.00 108 ILE A O 1
ATOM 826 N N . ARG A 1 109 ? 11.020 -3.640 -5.347 1.00 92.88 109 ARG A N 1
ATOM 827 C CA . ARG A 1 109 ? 10.776 -4.765 -4.429 1.00 92.88 109 ARG A CA 1
ATOM 828 C C . ARG A 1 109 ? 11.035 -4.384 -2.971 1.00 92.88 109 ARG A C 1
ATOM 830 O O . ARG A 1 109 ? 10.240 -4.748 -2.111 1.00 92.88 109 ARG A O 1
ATOM 837 N N . ASN A 1 110 ? 12.094 -3.627 -2.701 1.00 94.69 110 ASN A N 1
ATOM 838 C CA . ASN A 1 110 ? 12.420 -3.158 -1.356 1.00 94.69 110 ASN A CA 1
ATOM 839 C C . ASN A 1 110 ? 11.334 -2.221 -0.812 1.00 94.69 110 ASN A C 1
ATOM 841 O O . ASN A 1 110 ? 10.911 -2.377 0.330 1.00 94.69 110 ASN A O 1
ATOM 845 N N . ARG A 1 111 ? 10.822 -1.297 -1.636 1.00 91.56 111 ARG A N 1
ATOM 846 C CA . ARG A 1 111 ? 9.716 -0.400 -1.254 1.00 91.56 111 ARG A CA 1
ATOM 847 C C . ARG A 1 111 ? 8.427 -1.166 -0.961 1.00 91.56 111 ARG A C 1
ATOM 849 O O . ARG A 1 111 ? 7.745 -0.854 0.011 1.00 91.56 111 ARG A O 1
ATOM 856 N N . LEU A 1 112 ? 8.110 -2.180 -1.767 1.00 91.75 112 LEU A N 1
ATOM 857 C CA . LEU A 1 112 ? 6.971 -3.065 -1.510 1.00 91.75 112 LEU A CA 1
ATOM 858 C C . LEU A 1 112 ? 7.149 -3.852 -0.208 1.00 91.75 112 LEU A C 1
ATOM 860 O O . LEU A 1 112 ? 6.214 -3.921 0.582 1.00 91.75 112 LEU A O 1
ATOM 864 N N . GLY A 1 113 ? 8.346 -4.385 0.046 1.00 94.56 113 GLY A N 1
ATOM 865 C CA . GLY A 1 113 ? 8.667 -5.087 1.289 1.00 94.56 113 GLY A CA 1
ATOM 866 C C . GLY A 1 113 ? 8.527 -4.196 2.525 1.00 94.56 113 GLY A C 1
ATOM 867 O O . GLY A 1 113 ? 7.889 -4.598 3.493 1.00 94.56 113 GLY A O 1
ATOM 868 N N . ALA A 1 114 ? 9.038 -2.964 2.469 1.00 92.38 114 ALA A N 1
ATOM 869 C CA . ALA A 1 114 ? 8.852 -1.981 3.537 1.00 92.38 114 ALA A CA 1
ATOM 870 C C . ALA A 1 114 ? 7.365 -1.656 3.760 1.00 92.38 114 ALA A C 1
ATOM 872 O O . ALA A 1 114 ? 6.895 -1.631 4.892 1.00 92.38 114 ALA A O 1
ATOM 873 N N . GLY A 1 115 ? 6.594 -1.488 2.681 1.00 92.00 115 GLY A N 1
ATOM 874 C CA . GLY A 1 115 ? 5.148 -1.298 2.773 1.00 92.00 115 GLY A CA 1
ATOM 875 C C . GLY A 1 115 ? 4.421 -2.487 3.415 1.00 92.00 115 GLY A C 1
ATOM 876 O O . GLY A 1 115 ? 3.538 -2.283 4.244 1.00 92.00 115 GLY A O 1
ATOM 877 N N . MET A 1 116 ? 4.808 -3.724 3.082 1.00 9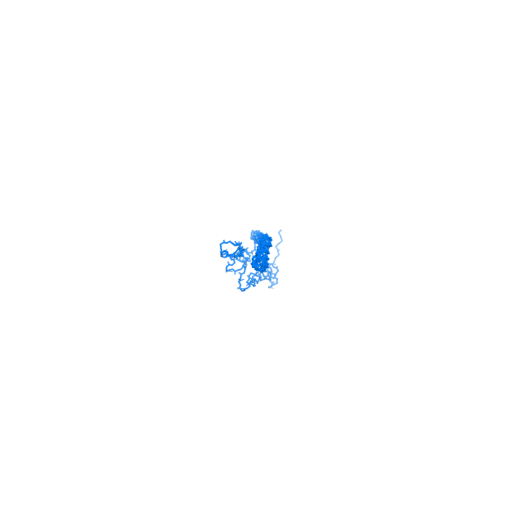3.06 116 MET A N 1
ATOM 878 C CA . MET A 1 116 ? 4.265 -4.942 3.701 1.00 93.06 116 MET A CA 1
ATOM 879 C C . MET A 1 116 ? 4.579 -5.020 5.198 1.00 93.06 116 MET A C 1
ATOM 881 O O . MET A 1 116 ? 3.711 -5.401 5.979 1.00 93.06 116 MET A O 1
ATOM 885 N N . GLU A 1 117 ? 5.793 -4.647 5.601 1.00 94.38 117 GLU A N 1
ATOM 886 C CA . GLU A 1 117 ? 6.205 -4.608 7.007 1.00 94.38 117 GLU A CA 1
ATOM 887 C C . GLU A 1 117 ? 5.384 -3.581 7.793 1.00 94.38 117 GLU A C 1
ATOM 889 O O . GLU A 1 117 ? 4.800 -3.917 8.824 1.00 94.38 117 GLU A O 1
ATOM 894 N N . SER A 1 118 ? 5.226 -2.376 7.244 1.00 91.75 118 SER A N 1
ATOM 895 C CA . SER A 1 118 ? 4.437 -1.324 7.882 1.00 91.75 118 SER A CA 1
ATOM 896 C C . SER A 1 118 ? 2.955 -1.701 7.987 1.00 91.75 118 SER A C 1
ATOM 898 O O . SER A 1 118 ? 2.327 -1.446 9.014 1.00 91.75 118 SER A O 1
ATOM 900 N N . LEU A 1 119 ? 2.391 -2.360 6.967 1.00 92.31 119 LEU A N 1
ATOM 901 C CA . LEU A 1 119 ? 1.027 -2.901 7.021 1.00 92.31 119 LEU A CA 1
ATOM 902 C C . LEU A 1 119 ? 0.894 -4.025 8.058 1.00 92.31 119 LEU A C 1
ATOM 904 O O . LEU A 1 119 ? -0.117 -4.087 8.755 1.00 92.31 119 LEU A O 1
ATOM 908 N N . GLY A 1 120 ? 1.907 -4.883 8.195 1.00 93.62 120 GLY A N 1
ATOM 909 C CA . GLY A 1 120 ? 1.957 -5.919 9.227 1.00 93.62 120 GLY A CA 1
ATOM 910 C C . GLY A 1 120 ? 1.964 -5.330 10.639 1.00 93.62 120 GLY A C 1
ATOM 911 O O . GLY A 1 120 ? 1.167 -5.745 11.482 1.00 93.62 120 GLY A O 1
ATOM 912 N N . HIS A 1 121 ? 2.793 -4.309 10.879 1.00 93.00 121 HIS A N 1
ATOM 913 C CA . HIS A 1 121 ? 2.822 -3.579 12.149 1.00 93.00 121 HIS A CA 1
ATOM 914 C C . HIS A 1 121 ? 1.500 -2.863 12.437 1.00 93.00 121 HIS A C 1
ATOM 916 O O . HIS A 1 121 ? 0.981 -2.953 13.550 1.00 93.00 121 HIS A O 1
ATOM 922 N N . ALA A 1 122 ? 0.921 -2.192 11.438 1.00 91.44 122 ALA A N 1
ATOM 923 C CA . ALA A 1 122 ? -0.375 -1.537 11.575 1.00 91.44 122 ALA A CA 1
ATOM 924 C C . ALA A 1 122 ? -1.480 -2.545 11.924 1.00 91.44 122 ALA A C 1
ATOM 926 O O . ALA A 1 122 ? -2.245 -2.314 12.856 1.00 91.44 122 ALA A O 1
ATOM 927 N N . ALA A 1 123 ? -1.528 -3.693 11.243 1.00 92.25 123 ALA A N 1
ATOM 928 C CA . ALA A 1 123 ? -2.500 -4.747 11.523 1.00 92.25 123 ALA A CA 1
ATOM 929 C C . ALA A 1 123 ? -2.346 -5.325 12.939 1.00 92.25 123 ALA A C 1
ATOM 931 O O . ALA A 1 123 ? -3.343 -5.509 13.640 1.00 92.25 123 ALA A O 1
ATOM 932 N N . ALA A 1 124 ? -1.111 -5.574 13.385 1.00 94.50 124 ALA A N 1
ATOM 933 C CA . ALA A 1 124 ? -0.840 -6.046 14.742 1.00 94.50 124 ALA A CA 1
ATOM 934 C C . ALA A 1 124 ? -1.266 -5.013 15.799 1.00 94.50 124 ALA A C 1
ATOM 936 O O . ALA A 1 124 ? -1.929 -5.365 16.775 1.00 94.50 124 ALA A O 1
ATOM 937 N N . SER A 1 125 ? -0.949 -3.735 15.573 1.00 91.19 125 SER A N 1
ATOM 938 C CA . SER A 1 125 ? -1.355 -2.634 16.450 1.00 91.19 125 SER A CA 1
ATOM 939 C C . SER A 1 125 ? -2.881 -2.518 16.541 1.00 91.19 125 SER A C 1
ATOM 941 O O . SER A 1 125 ? -3.440 -2.523 17.638 1.00 91.19 125 SER A O 1
ATOM 943 N N . LEU A 1 126 ? -3.577 -2.538 15.398 1.00 91.00 126 LEU A N 1
ATOM 944 C CA . LEU A 1 126 ? -5.040 -2.512 15.347 1.00 91.00 126 LEU A CA 1
ATOM 945 C C . LEU A 1 126 ? -5.669 -3.707 16.067 1.00 91.00 126 LEU A C 1
ATOM 947 O O . LEU A 1 126 ? -6.685 -3.540 16.739 1.00 91.00 126 LEU A O 1
ATOM 951 N N . ASN A 1 127 ? -5.074 -4.900 15.976 1.00 94.50 127 ASN A N 1
ATOM 952 C CA . ASN A 1 127 ? -5.569 -6.064 16.705 1.00 94.50 127 ASN A CA 1
ATOM 953 C C . ASN A 1 127 ? -5.498 -5.844 18.224 1.00 94.50 127 ASN A C 1
ATOM 955 O O . ASN A 1 127 ? -6.504 -6.023 18.913 1.00 94.50 127 ASN A O 1
ATOM 959 N N . VAL A 1 128 ? -4.356 -5.371 18.735 1.00 95.88 128 VAL A N 1
ATOM 960 C CA . VAL A 1 128 ? -4.179 -5.059 20.162 1.00 95.88 128 VAL A CA 1
ATOM 961 C C . VAL A 1 128 ? -5.177 -3.996 20.619 1.00 95.88 128 VAL A C 1
ATOM 963 O O . VAL A 1 128 ? -5.872 -4.197 21.617 1.00 95.88 128 VAL A O 1
ATOM 966 N N . THR A 1 129 ? -5.311 -2.898 19.871 1.00 93.12 129 THR A N 1
ATOM 967 C CA . THR A 1 129 ? -6.272 -1.835 20.191 1.00 93.12 129 THR A CA 1
ATOM 968 C C . THR A 1 129 ? -7.714 -2.341 20.152 1.00 93.12 129 THR A C 1
ATOM 970 O O . THR A 1 129 ? -8.493 -2.012 21.044 1.00 93.12 129 THR A O 1
ATOM 973 N N . SER A 1 130 ? -8.073 -3.182 19.177 1.00 93.94 130 SER A N 1
ATOM 974 C CA . SER A 1 130 ? -9.420 -3.756 19.077 1.00 93.94 130 SER A CA 1
ATOM 975 C C . SER A 1 130 ? -9.751 -4.666 20.262 1.00 93.94 130 SER A C 1
ATOM 977 O O . SER A 1 130 ? -10.840 -4.570 20.822 1.00 93.94 130 SER A O 1
ATOM 979 N N . ASN A 1 131 ? -8.796 -5.484 20.715 1.00 94.88 131 ASN A N 1
ATOM 980 C CA . ASN A 1 131 ? -8.979 -6.350 21.878 1.00 94.88 131 ASN A CA 1
ATOM 981 C C . ASN A 1 131 ? -9.135 -5.527 23.160 1.00 94.88 131 ASN A C 1
ATOM 983 O O . ASN A 1 131 ? -10.024 -5.811 23.960 1.00 94.88 131 ASN A O 1
ATOM 987 N N . ALA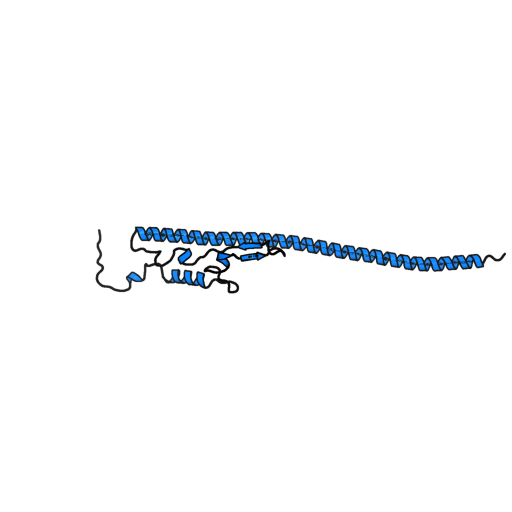 A 1 132 ? -8.325 -4.477 23.330 1.00 94.50 132 ALA A N 1
ATOM 988 C CA . ALA A 1 132 ? -8.446 -3.564 24.463 1.00 94.50 132 ALA A CA 1
ATOM 989 C C . ALA A 1 132 ? -9.804 -2.839 24.470 1.00 94.50 132 ALA A C 1
ATOM 991 O O . ALA A 1 132 ? -10.471 -2.801 25.502 1.00 94.50 132 ALA A O 1
ATOM 992 N N . ALA A 1 133 ? -10.255 -2.333 23.317 1.00 94.75 133 ALA A N 1
ATOM 993 C CA . ALA A 1 133 ? -11.550 -1.666 23.185 1.00 94.75 133 ALA A CA 1
ATOM 994 C C . ALA A 1 133 ? -12.726 -2.614 23.477 1.00 94.75 133 ALA A C 1
ATOM 996 O O . ALA A 1 133 ? -13.635 -2.253 24.225 1.00 94.75 133 ALA A O 1
ATOM 997 N N . ASN A 1 134 ? -12.684 -3.841 22.949 1.00 96.25 134 ASN A N 1
ATOM 998 C CA . ASN A 1 134 ? -13.693 -4.867 23.215 1.00 96.25 134 ASN A CA 1
ATOM 999 C C . ASN A 1 134 ? -13.732 -5.250 24.702 1.00 96.25 134 ASN A C 1
ATOM 1001 O O . ASN A 1 134 ? -14.814 -5.358 25.279 1.00 96.25 134 ASN A O 1
ATOM 1005 N N . ALA A 1 135 ? -12.568 -5.399 25.344 1.00 97.06 135 ALA A N 1
ATOM 1006 C CA . ALA A 1 135 ? -12.479 -5.685 26.774 1.00 97.06 135 ALA A CA 1
ATOM 1007 C C . ALA A 1 135 ? -13.066 -4.543 27.616 1.00 97.06 135 ALA A C 1
ATOM 1009 O O . ALA A 1 135 ? -13.907 -4.786 28.480 1.00 97.06 135 ALA A O 1
ATOM 1010 N N . SER A 1 136 ? -12.703 -3.287 27.330 1.00 96.56 136 SER A N 1
ATOM 1011 C CA . SER A 1 136 ? -13.293 -2.124 28.002 1.00 96.56 136 SER A CA 1
ATOM 1012 C C . SER A 1 136 ? -14.804 -2.039 27.787 1.00 96.56 136 SER A C 1
ATOM 1014 O O . SER A 1 136 ? -15.538 -1.736 28.724 1.00 96.56 136 SER A O 1
ATOM 1016 N N . GLN A 1 137 ? -15.292 -2.347 26.584 1.00 95.62 137 GLN A N 1
ATOM 1017 C CA . GLN A 1 137 ? -16.726 -2.371 26.312 1.00 95.62 137 GLN A CA 1
ATOM 1018 C C . GLN A 1 137 ? -17.449 -3.471 27.103 1.00 95.62 137 GLN A C 1
ATOM 1020 O O . GLN A 1 137 ? -18.544 -3.213 27.607 1.00 95.62 137 GLN A O 1
ATOM 1025 N N . SER A 1 138 ? -16.855 -4.662 27.240 1.00 97.12 138 SER A N 1
ATOM 1026 C CA . SER A 1 138 ? -17.398 -5.731 28.094 1.00 97.12 138 SER A CA 1
ATOM 1027 C C . SER A 1 138 ? -17.505 -5.261 29.539 1.00 97.12 138 SER A C 1
ATOM 1029 O O . SER A 1 138 ? -18.582 -5.326 30.122 1.00 97.12 138 SER A O 1
ATOM 1031 N N . LEU A 1 139 ? -16.435 -4.665 30.073 1.00 95.56 139 LEU A N 1
ATOM 1032 C CA . LEU A 1 139 ? -16.406 -4.149 31.442 1.00 95.56 139 LEU A CA 1
ATOM 1033 C C . LEU A 1 139 ? -17.458 -3.063 31.686 1.00 95.56 139 LEU A C 1
ATOM 1035 O O . LEU A 1 139 ? -18.110 -3.070 32.726 1.00 95.56 139 LEU A O 1
ATOM 1039 N N . ILE A 1 140 ? -17.660 -2.143 30.738 1.00 94.50 140 ILE A N 1
ATOM 1040 C CA . ILE A 1 140 ? -18.692 -1.103 30.861 1.00 94.50 140 ILE A CA 1
ATOM 1041 C C . ILE A 1 140 ? -20.090 -1.734 30.909 1.00 94.50 140 ILE A C 1
ATOM 1043 O O . ILE A 1 140 ? -20.898 -1.360 31.757 1.00 94.50 140 ILE A O 1
ATOM 1047 N N . ARG A 1 141 ? -20.377 -2.709 30.037 1.00 96.44 141 ARG A N 1
ATOM 1048 C CA . ARG A 1 141 ? -21.678 -3.402 30.013 1.00 96.44 141 ARG A CA 1
ATOM 1049 C C . ARG A 1 141 ? -21.907 -4.249 31.264 1.00 96.44 141 ARG A C 1
ATOM 1051 O O . ARG A 1 141 ? -23.018 -4.277 31.791 1.00 96.44 141 ARG A O 1
ATOM 1058 N N . GLU A 1 142 ? -20.872 -4.931 31.743 1.00 96.50 142 GLU A N 1
ATOM 1059 C CA . GLU A 1 142 ? -20.921 -5.715 32.978 1.00 96.50 142 GLU A CA 1
ATOM 1060 C C . GLU A 1 142 ? -21.140 -4.813 34.198 1.00 96.50 142 GLU A C 1
ATOM 1062 O O . GLU A 1 142 ? -21.962 -5.137 35.053 1.00 96.50 142 GLU A O 1
ATOM 1067 N N . LEU A 1 143 ? -20.487 -3.648 34.252 1.00 94.69 143 LEU A N 1
ATOM 1068 C CA . LEU A 1 143 ? -20.682 -2.669 35.320 1.00 94.69 143 LEU A CA 1
ATOM 1069 C C . LEU A 1 143 ? -22.104 -2.097 35.323 1.00 94.69 143 LEU A C 1
ATOM 1071 O O . LEU A 1 143 ? -22.712 -2.007 36.387 1.00 94.69 143 LEU A O 1
ATOM 1075 N N . ASP A 1 144 ? -22.644 -1.741 34.158 1.00 95.50 144 ASP A N 1
ATOM 1076 C CA . ASP A 1 144 ? -24.022 -1.249 34.030 1.00 95.50 144 ASP A CA 1
ATOM 1077 C C . ASP A 1 144 ? -25.036 -2.324 34.468 1.00 95.50 144 ASP A C 1
ATOM 1079 O O . ASP A 1 144 ? -25.912 -2.091 35.301 1.00 95.50 144 ASP A O 1
ATOM 1083 N N . THR A 1 145 ? -24.826 -3.572 34.036 1.00 94.19 145 THR A N 1
ATOM 1084 C CA . THR A 1 145 ? -25.656 -4.712 34.463 1.00 94.19 145 THR A CA 1
ATOM 1085 C C . THR A 1 145 ? -25.575 -4.944 35.977 1.00 94.19 145 THR A C 1
ATOM 1087 O O . THR A 1 145 ? -26.588 -5.217 36.631 1.00 94.19 145 THR A O 1
ATOM 1090 N N . ALA A 1 146 ? -24.384 -4.813 36.566 1.00 95.12 146 ALA A N 1
ATOM 1091 C CA . ALA A 1 146 ? -24.198 -4.917 38.008 1.00 95.12 146 ALA A CA 1
ATOM 1092 C C . ALA A 1 146 ? -24.910 -3.775 38.755 1.00 95.12 146 ALA A C 1
ATOM 1094 O O . ALA A 1 146 ? -25.559 -4.017 39.776 1.00 95.12 146 ALA A O 1
ATOM 1095 N N . GLN A 1 147 ? -24.849 -2.543 38.241 1.00 96.31 147 GLN A N 1
ATOM 1096 C CA . GLN A 1 147 ? -25.552 -1.393 38.813 1.00 96.31 147 GLN A CA 1
ATOM 1097 C C . GLN A 1 147 ? -27.072 -1.570 38.768 1.00 96.31 147 GLN A C 1
ATOM 1099 O O . GLN A 1 147 ? -27.732 -1.340 39.786 1.00 96.31 147 GLN A O 1
ATOM 1104 N N . GLU A 1 148 ? -27.632 -2.046 37.654 1.00 94.31 148 GLU A N 1
ATOM 1105 C CA . GLU A 1 148 ? -29.070 -2.321 37.579 1.00 94.31 148 GLU A CA 1
ATOM 1106 C C . GLU A 1 148 ? -29.471 -3.478 38.503 1.00 94.31 148 GLU A C 1
ATOM 1108 O O . GLU A 1 148 ? -30.515 -3.409 39.148 1.00 94.31 148 GLU A O 1
ATOM 1113 N N . SER A 1 149 ? -28.614 -4.489 38.681 1.00 93.50 149 SER A N 1
ATOM 1114 C CA . SER A 1 149 ? -28.844 -5.572 39.651 1.00 93.50 149 SER A CA 1
ATOM 1115 C C . SER A 1 149 ? -28.888 -5.056 41.098 1.00 93.50 149 SER A C 1
ATOM 1117 O O . SER A 1 149 ? -29.761 -5.447 41.877 1.00 93.50 149 SER A O 1
ATOM 1119 N N . ILE A 1 150 ? -27.997 -4.124 41.464 1.00 95.94 150 ILE A N 1
ATOM 1120 C CA . ILE A 1 150 ? -28.012 -3.456 42.777 1.00 95.94 150 ILE A CA 1
ATOM 1121 C C . ILE A 1 150 ? -29.275 -2.602 42.928 1.00 95.94 150 ILE A C 1
ATOM 1123 O O . ILE A 1 150 ? -29.914 -2.624 43.983 1.00 95.94 150 ILE A O 1
ATOM 1127 N N . ARG A 1 151 ? -29.660 -1.858 41.885 1.00 96.12 151 ARG A N 1
ATOM 1128 C CA . ARG A 1 151 ? -30.865 -1.021 41.899 1.00 96.12 151 ARG A CA 1
ATOM 1129 C C . ARG A 1 151 ? -32.130 -1.865 42.046 1.00 96.12 151 ARG A C 1
ATOM 1131 O O . ARG A 1 151 ? -32.978 -1.544 42.878 1.00 96.12 151 ARG A O 1
ATOM 1138 N N . LEU A 1 152 ? -32.225 -2.969 41.308 1.00 96.69 152 LEU A N 1
ATOM 1139 C CA . LEU A 1 152 ? -33.307 -3.943 41.404 1.00 96.69 152 LEU A CA 1
ATOM 1140 C C . LEU A 1 152 ? -33.391 -4.543 42.812 1.00 96.69 152 LEU A C 1
ATOM 1142 O O . LEU A 1 152 ? -34.467 -4.534 43.408 1.00 96.69 152 LEU A O 1
ATOM 1146 N N . SER A 1 153 ? -32.266 -4.994 43.373 1.00 95.88 153 SER A N 1
ATOM 1147 C CA . SER A 1 153 ? -32.206 -5.543 44.734 1.00 95.88 153 SER A CA 1
ATOM 1148 C C . SER A 1 153 ? -32.624 -4.509 45.788 1.00 95.88 153 SER A C 1
ATOM 1150 O O . SER A 1 153 ? -33.476 -4.786 46.634 1.00 95.88 153 SER A O 1
ATOM 1152 N N . ARG A 1 154 ? -32.135 -3.264 45.688 1.00 95.00 154 ARG A N 1
ATOM 1153 C CA . ARG A 1 154 ? -32.560 -2.156 46.562 1.00 95.00 154 ARG A CA 1
ATOM 1154 C C . ARG A 1 154 ? -34.068 -1.918 46.475 1.00 95.00 154 ARG A C 1
ATOM 1156 O O . ARG A 1 154 ? -34.708 -1.751 47.509 1.00 95.00 154 ARG A O 1
ATOM 1163 N N . ASN A 1 155 ? -34.640 -1.924 45.273 1.00 96.12 155 ASN A N 1
ATOM 1164 C CA . ASN A 1 155 ? -36.079 -1.743 45.077 1.00 96.12 155 ASN A CA 1
ATOM 1165 C C . ASN A 1 155 ? -36.892 -2.906 45.664 1.00 96.12 155 ASN A C 1
ATOM 1167 O O . ASN A 1 155 ? -37.944 -2.680 46.262 1.00 96.12 155 ASN A O 1
ATOM 1171 N N . GLN A 1 156 ? -36.400 -4.142 45.552 1.00 94.25 156 GLN A N 1
ATOM 1172 C CA . GLN A 1 156 ? -37.028 -5.311 46.170 1.00 94.25 156 GLN A CA 1
ATOM 1173 C C . GLN A 1 156 ? -36.991 -5.232 47.700 1.00 94.25 156 GLN A C 1
ATOM 1175 O O . GLN A 1 156 ? -38.029 -5.426 48.331 1.00 94.25 156 GLN A O 1
ATOM 1180 N N . ILE A 1 157 ? -35.846 -4.878 48.294 1.00 91.38 157 ILE A N 1
ATOM 1181 C CA . ILE A 1 157 ? -35.721 -4.653 49.742 1.00 91.38 157 ILE A CA 1
ATOM 1182 C C . ILE A 1 157 ? -36.657 -3.528 50.181 1.00 91.38 157 ILE A C 1
ATOM 1184 O O . ILE A 1 157 ? -37.393 -3.698 51.143 1.00 91.38 157 ILE A O 1
ATOM 1188 N N . MET A 1 158 ? -36.694 -2.407 49.457 1.00 92.56 158 MET A N 1
ATOM 1189 C CA . MET A 1 158 ? -37.604 -1.299 49.751 1.00 92.56 158 MET A CA 1
ATOM 1190 C C . MET A 1 158 ? -39.063 -1.769 49.735 1.00 92.56 158 MET A C 1
ATOM 1192 O O . MET A 1 158 ? -39.796 -1.510 50.681 1.00 92.56 158 MET A O 1
ATOM 1196 N N . SER A 1 159 ? -39.477 -2.522 48.710 1.00 94.44 159 SER A N 1
ATOM 1197 C CA . SER A 1 159 ? -40.841 -3.050 48.617 1.00 94.44 159 SER A CA 1
ATOM 1198 C C . SER A 1 159 ? -41.169 -4.048 49.733 1.00 94.44 159 SER A C 1
ATOM 1200 O O . SER A 1 159 ? -42.298 -4.040 50.229 1.00 94.44 159 SER A O 1
ATOM 1202 N N . GLN A 1 160 ? -40.224 -4.904 50.130 1.00 91.19 160 GLN A N 1
ATOM 1203 C CA . GLN A 1 160 ? -40.395 -5.843 51.243 1.00 91.19 160 GLN A CA 1
ATOM 1204 C C . GLN A 1 160 ? -40.464 -5.104 52.586 1.00 91.19 160 GLN A C 1
ATOM 1206 O O . GLN A 1 160 ? -41.365 -5.374 53.379 1.00 91.19 160 GLN A O 1
ATOM 1211 N N . SER A 1 161 ? -39.602 -4.108 52.801 1.00 87.69 161 SER A N 1
ATOM 1212 C CA . SER A 1 161 ? -39.618 -3.224 53.970 1.00 87.69 161 SER A CA 1
ATOM 1213 C C . SER A 1 161 ? -40.904 -2.412 54.054 1.00 87.69 161 SER A C 1
ATOM 1215 O O . SER A 1 161 ? -41.494 -2.345 55.122 1.00 87.69 161 SER A O 1
ATOM 1217 N N . SER A 1 162 ? -41.411 -1.858 52.948 1.00 87.75 162 SER A N 1
ATOM 1218 C CA . SER A 1 162 ? -42.707 -1.171 52.934 1.00 87.75 162 SER A CA 1
ATOM 1219 C C . SER A 1 162 ? -43.838 -2.109 53.355 1.00 87.75 162 SER A C 1
ATOM 1221 O O . SER A 1 162 ? -44.660 -1.727 54.181 1.00 87.75 162 SER A O 1
ATOM 1223 N N . ARG A 1 163 ? -43.864 -3.356 52.859 1.00 85.25 163 ARG A N 1
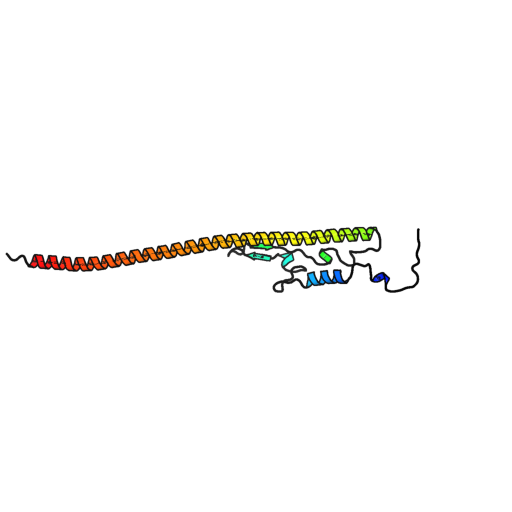ATOM 1224 C CA . ARG A 1 163 ? -44.858 -4.362 53.280 1.00 85.25 163 ARG A CA 1
ATOM 1225 C C . ARG A 1 163 ? -44.730 -4.714 54.766 1.00 85.25 163 ARG A C 1
ATOM 1227 O O . ARG A 1 163 ? -45.742 -4.754 55.458 1.00 85.25 163 ARG A O 1
ATOM 1234 N N . ALA A 1 164 ? -43.513 -4.923 55.266 1.00 83.62 164 ALA A N 1
ATOM 1235 C CA . ALA A 1 164 ? -43.265 -5.209 56.679 1.00 83.62 164 ALA A CA 1
ATOM 1236 C C . ALA A 1 164 ? -43.627 -4.020 57.588 1.00 83.62 164 ALA A C 1
ATOM 1238 O O . ALA A 1 164 ? -44.279 -4.210 58.611 1.00 83.62 164 ALA A O 1
ATOM 1239 N N . MET A 1 165 ? -43.298 -2.789 57.184 1.00 77.75 165 MET A N 1
ATOM 1240 C CA . MET A 1 165 ? -43.691 -1.565 57.888 1.00 77.75 165 MET A CA 1
ATOM 1241 C C . MET A 1 165 ? -45.206 -1.358 57.872 1.00 77.75 165 MET A C 1
ATOM 1243 O O . MET A 1 165 ? -45.751 -0.928 58.882 1.00 77.75 165 MET A O 1
ATOM 1247 N N . PHE A 1 166 ? -45.907 -1.707 56.788 1.00 80.31 166 PHE A N 1
ATOM 1248 C CA . PHE A 1 166 ? -47.374 -1.709 56.771 1.00 80.31 166 PHE A CA 1
ATOM 1249 C C . PHE A 1 166 ? -47.954 -2.692 57.793 1.00 80.31 166 PHE A C 1
ATOM 1251 O O . PHE A 1 166 ? -48.878 -2.336 58.521 1.00 80.31 166 PHE A O 1
ATOM 1258 N N . VAL A 1 167 ? -47.407 -3.907 57.885 1.00 79.81 167 VAL A N 1
ATOM 1259 C CA . VAL A 1 167 ? -47.841 -4.906 58.878 1.00 79.81 167 VAL A CA 1
ATOM 1260 C C . VAL A 1 167 ? -47.547 -4.427 60.302 1.00 79.81 167 VAL A C 1
ATOM 1262 O O . VAL A 1 167 ? -48.418 -4.512 61.165 1.00 79.81 167 VAL A O 1
ATOM 1265 N N . GLN A 1 168 ? -46.364 -3.860 60.541 1.00 80.75 168 GLN A N 1
ATOM 1266 C CA . GLN A 1 168 ? -45.958 -3.371 61.858 1.00 80.75 168 GLN A CA 1
ATOM 1267 C C . GLN A 1 168 ? -46.741 -2.122 62.292 1.00 80.75 168 GLN A C 1
ATOM 1269 O O . GLN A 1 168 ? -47.157 -2.035 63.445 1.00 80.75 168 GLN A O 1
ATOM 1274 N N . ALA A 1 169 ? -47.026 -1.189 61.379 1.00 78.19 169 ALA A N 1
ATOM 1275 C CA . ALA A 1 169 ? -47.890 -0.039 61.646 1.00 78.19 169 ALA A CA 1
ATOM 1276 C C . ALA A 1 169 ? -49.325 -0.472 61.986 1.00 78.19 169 ALA A C 1
ATOM 1278 O O . ALA A 1 169 ? -49.919 0.065 62.920 1.00 78.19 169 ALA A O 1
ATOM 1279 N N . ASN A 1 170 ? -49.859 -1.483 61.289 1.00 74.88 170 ASN A N 1
ATOM 1280 C CA . ASN A 1 170 ? -51.173 -2.043 61.611 1.00 74.88 170 ASN A CA 1
ATOM 1281 C C . ASN A 1 170 ? -51.186 -2.724 62.988 1.00 74.88 170 ASN A C 1
ATOM 1283 O O . ASN A 1 170 ? -52.102 -2.500 63.772 1.00 74.88 170 ASN A O 1
ATOM 1287 N N . GLN A 1 171 ? -50.152 -3.504 63.319 1.00 81.25 171 GLN A N 1
ATOM 1288 C CA . GLN A 1 171 ? -50.033 -4.159 64.627 1.00 81.25 171 GLN A CA 1
ATOM 1289 C C . GLN A 1 171 ? -49.953 -3.149 65.778 1.00 81.25 171 GLN A C 1
ATOM 1291 O O . GLN A 1 171 ? -50.652 -3.306 66.781 1.00 81.25 171 GLN A O 1
ATOM 1296 N N . ILE A 1 172 ? -49.165 -2.082 65.628 1.00 78.50 172 ILE A N 1
ATOM 1297 C CA . ILE A 1 172 ? -49.096 -0.994 66.613 1.00 78.50 172 ILE A CA 1
ATOM 1298 C C . ILE A 1 172 ? -50.463 -0.309 66.747 1.00 78.50 172 ILE A C 1
ATOM 1300 O O . ILE A 1 172 ? -50.941 -0.135 67.867 1.00 78.50 172 ILE A O 1
ATOM 1304 N N . ALA A 1 173 ? -51.138 0.004 65.634 1.00 71.62 173 ALA A N 1
ATOM 1305 C CA . ALA A 1 173 ? -52.466 0.620 65.660 1.00 71.62 173 ALA A CA 1
ATOM 1306 C C . ALA A 1 173 ? -53.503 -0.246 66.400 1.00 71.62 173 ALA A C 1
ATOM 1308 O O . ALA A 1 173 ? -54.245 0.263 67.240 1.00 71.62 173 ALA A O 1
ATOM 1309 N N . THR A 1 174 ? -53.513 -1.564 66.176 1.00 71.44 174 THR A N 1
ATOM 1310 C CA . THR A 1 174 ? -54.395 -2.487 66.914 1.00 71.44 174 THR A CA 1
ATOM 1311 C C . THR A 1 174 ? -54.001 -2.667 68.383 1.00 71.44 174 THR A C 1
ATOM 1313 O O . THR A 1 174 ? -54.864 -2.919 69.219 1.00 71.44 174 THR A O 1
ATOM 1316 N N . SER A 1 175 ? -52.720 -2.501 68.725 1.00 70.38 175 SER A N 1
ATOM 1317 C CA . SER A 1 175 ? -52.234 -2.610 70.110 1.00 70.38 175 SER A CA 1
ATOM 1318 C C . SER A 1 175 ? -52.653 -1.403 70.953 1.00 70.38 175 SER A C 1
ATOM 1320 O O . SER A 1 175 ? -52.973 -1.557 72.127 1.00 70.38 175 SER A O 1
ATOM 1322 N N . VAL A 1 176 ? -52.719 -0.213 70.346 1.00 60.94 176 VAL A N 1
ATOM 1323 C CA . VAL A 1 176 ? -53.238 1.006 70.991 1.00 60.94 176 VAL A CA 1
ATOM 1324 C C . VAL A 1 176 ? -54.761 0.947 71.158 1.00 60.94 176 VAL A C 1
ATOM 1326 O O . VAL A 1 176 ? -55.289 1.438 72.151 1.00 60.94 176 VAL A O 1
ATOM 1329 N N . LEU A 1 177 ? -55.479 0.301 70.232 1.00 59.84 177 LEU A N 1
ATOM 1330 C CA . LEU A 1 177 ? -56.931 0.107 70.339 1.00 59.84 177 LEU A CA 1
ATOM 1331 C C . LEU A 1 177 ? -57.321 -0.885 71.455 1.00 59.84 177 LEU A C 1
ATOM 1333 O O . LEU A 1 177 ? -58.425 -0.808 71.987 1.00 59.84 177 LEU A O 1
ATOM 1337 N N . ASN A 1 178 ? -56.398 -1.766 71.852 1.00 57.31 178 ASN A N 1
ATOM 1338 C CA . ASN A 1 178 ? -56.531 -2.666 72.999 1.00 57.31 178 ASN A CA 1
ATOM 1339 C C . ASN A 1 178 ? -56.013 -2.052 74.317 1.00 57.31 178 ASN A C 1
ATOM 1341 O O . ASN A 1 178 ? -55.701 -2.790 75.248 1.00 57.31 178 ASN A O 1
ATOM 1345 N N . LEU A 1 179 ? -55.992 -0.718 74.441 1.00 43.41 179 LEU A N 1
ATOM 1346 C CA . LEU A 1 179 ? -55.918 -0.019 75.733 1.00 43.41 179 LEU A CA 1
ATOM 1347 C C . LEU A 1 179 ? -57.322 0.391 76.252 1.00 43.41 179 LEU A C 1
ATOM 1349 O O . LEU A 1 179 ? -57.616 1.587 76.320 1.00 43.41 179 LEU A O 1
ATOM 1353 N N . PRO A 1 180 ? -58.231 -0.531 76.632 1.00 51.84 180 PRO A N 1
ATOM 1354 C CA . PRO A 1 180 ? -59.352 -0.197 77.496 1.00 51.84 180 PRO A CA 1
ATOM 1355 C C . PRO A 1 180 ? -58.938 -0.300 78.975 1.00 51.84 180 PRO A C 1
ATOM 1357 O O . PRO A 1 180 ? -58.533 -1.366 79.419 1.00 51.84 180 PRO A O 1
ATOM 1360 N N . ARG A 1 181 ? -59.080 0.839 79.674 1.00 48.84 181 ARG A N 1
ATOM 1361 C CA . ARG A 1 181 ? -59.196 1.078 81.133 1.00 48.84 181 ARG A CA 1
ATOM 1362 C C . ARG A 1 181 ? -58.394 0.218 82.112 1.00 48.84 181 ARG A C 1
ATOM 1364 O O . ARG A 1 181 ? -58.760 -0.956 82.316 1.00 48.84 181 ARG A O 1
#

Foldseek 3Di:
DDDDDDDDDDDDVVCPDLPHVVVLVVLQCCQVVDDDPNARQAADGDLAPPADFDDLDPDPVDTDGQHAHHLHCVSLQNDSVSQDPPDPVSNVSNVVSNVSSVVSVVVNVVSVVVSVVVVVVSVVVVVVVVVVVVVVVVVVVVVVVVVVVVVVVVVVVVVVVVVVVVVVVVVVVVVVVPPDD

InterPro domains:
  IPR001492 Flagellin [PTHR42792] (77-179)
  IPR042187 Flagellin, C-terminal domain, subdomain 2 [G3DSA:6.10.10.10] (132-179)
  IPR046358 Flagellin, C-terminal domain [PF00700] (95-179)

Radius of gyration: 40.9 Å; chains: 1; bounding box: 104×29×130 Å

Secondary structure (DSSP, 8-state):
-------S--SSTTSSSS--HHHHHHHHHHHHH-EETTEESSSSSHHHHT-EEEE-SSSTT-EEEE-----STTTTT-STTT---SSHHHHHHHHHHHHHHHHHHHHHHHHHHHHHHHHHHHHHHHHHHHHHHHHHHHHHHHHHHHHHHHHHHHHHHHHHHHHHHHHHHHHHHHHHHT---

Organism: NCBI:txid2961651

pLDDT: mean 81.09, std 15.6, range [29.27, 97.12]

Sequence (181 aa):
MVFIVCTSAPTVARSYWPFNPAVRRAFTIISDRTHFNNIKLLKGGAAQTTGFTFAIDLKLEHGINIKIDAADTAALSVRTSDLKVDSHANAEQSLKNIDTAIEKVAAIRNRLGAGMESLGHAAASLNVTSNAANASQSLIRELDTAQESIRLSRNQIMSQSSRAMFVQANQIATSVLNLPR